Protein AF-A0A538FTX0-F1 (afdb_monomer)

pLDDT: mean 82.35, std 15.28, range [37.5, 95.5]

Secondary structure (DSSP, 8-state):
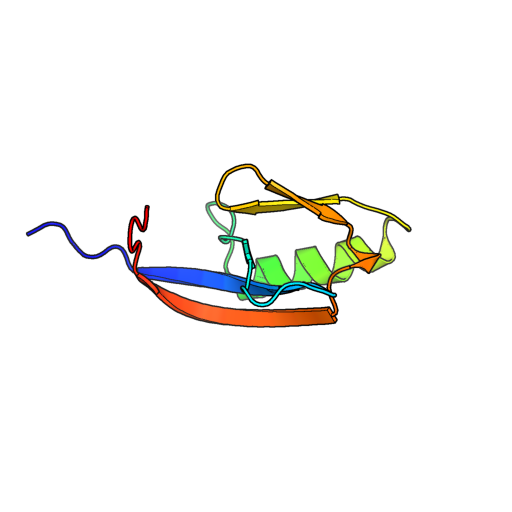-----EEEEEEEEETT-SS-EEEEPPTT--HHHHHHHHHHHHHH-TT-EEE-GGG-EEEGGGEEEEEEEEEEE-----

Sequence (78 aa):
MEAETRYDALELQVIDQERYEYIRAREGVTVDEELVHFLRRTHAYELGWVKVEGEKYIRYERIASVAIKRGLGDDGGS

Foldseek 3Di:
DPPQDWFKWKWWDFAPDPDTWTAGADPPGHRVRVVVVVVVVVVVDDWDWDQTPPRDIDTPVGTPDIDMD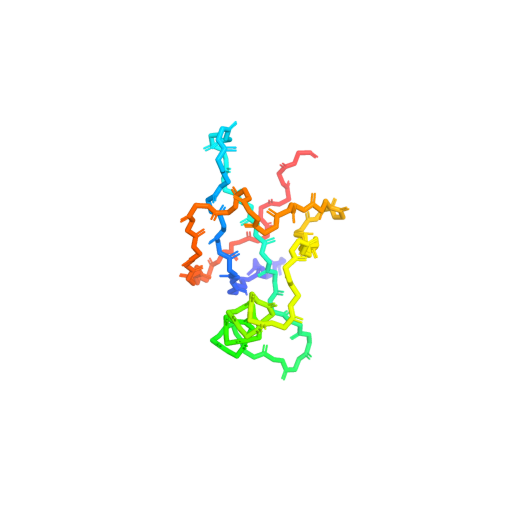GGDTPPVDD

Radius of gyration: 13.07 Å; Cα contacts (8 Å, |Δi|>4): 116; chains: 1; bounding box: 28×29×38 Å

Structure (mmCIF, N/CA/C/O backbone):
data_AF-A0A538FTX0-F1
#
_entry.id   AF-A0A538FTX0-F1
#
loop_
_atom_site.group_PDB
_atom_site.id
_atom_site.type_symbol
_atom_site.label_atom_id
_atom_site.label_alt_id
_atom_site.label_comp_id
_atom_site.label_asym_id
_atom_site.label_entity_id
_atom_site.label_seq_id
_atom_site.pdbx_PDB_ins_code
_atom_site.Cartn_x
_atom_site.Cartn_y
_atom_site.Cartn_z
_atom_site.occupancy
_atom_site.B_iso_or_equiv
_atom_site.auth_seq_id
_atom_site.auth_comp_id
_atom_site.auth_asym_id
_atom_site.auth_atom_id
_atom_site.pdbx_PDB_model_num
ATOM 1 N N . MET A 1 1 ? 1.011 21.165 22.597 1.00 43.06 1 MET A N 1
ATOM 2 C CA . MET A 1 1 ? 1.451 19.780 22.352 1.00 43.06 1 MET A CA 1
ATOM 3 C C . MET A 1 1 ? 0.624 19.291 21.187 1.00 43.06 1 MET A C 1
ATOM 5 O O . MET A 1 1 ? -0.517 18.901 21.395 1.00 43.06 1 MET A O 1
ATOM 9 N N . GLU A 1 2 ? 1.129 19.464 19.969 1.00 47.81 2 GLU A N 1
ATOM 10 C CA . GLU A 1 2 ? 0.520 18.830 18.801 1.00 47.81 2 GLU A CA 1
ATOM 11 C C . GLU A 1 2 ? 0.713 17.329 18.995 1.00 47.81 2 GLU A C 1
ATOM 13 O O . GLU A 1 2 ? 1.838 16.861 19.168 1.00 47.81 2 GLU A O 1
ATOM 18 N N . ALA A 1 3 ? -0.389 16.596 19.141 1.00 53.69 3 ALA A N 1
ATOM 19 C CA . ALA A 1 3 ? -0.322 15.152 19.219 1.00 53.69 3 ALA A CA 1
ATOM 20 C C . ALA A 1 3 ? 0.208 14.670 17.869 1.00 53.69 3 ALA A C 1
ATOM 22 O O . ALA A 1 3 ? -0.455 14.840 16.847 1.00 53.69 3 ALA A O 1
ATOM 23 N N . GLU A 1 4 ? 1.420 14.122 17.884 1.00 60.38 4 GLU A N 1
ATOM 24 C CA . GLU A 1 4 ? 2.027 13.413 16.765 1.00 60.38 4 GLU A CA 1
ATOM 25 C C . GLU A 1 4 ? 1.005 12.369 16.295 1.00 60.38 4 GLU A C 1
ATOM 27 O O . GLU A 1 4 ? 0.749 11.370 16.974 1.00 60.38 4 GLU A O 1
ATOM 32 N N . THR A 1 5 ? 0.291 12.681 15.212 1.00 74.50 5 THR A N 1
ATOM 33 C CA . THR A 1 5 ? -0.863 11.885 14.797 1.00 74.50 5 THR A CA 1
ATOM 34 C C . THR A 1 5 ? -0.315 10.654 14.106 1.00 74.50 5 THR A C 1
ATOM 36 O O . THR A 1 5 ? 0.125 10.710 12.961 1.00 74.50 5 THR A O 1
ATOM 39 N N . ARG A 1 6 ? -0.270 9.549 14.851 1.00 84.12 6 ARG A N 1
ATOM 40 C CA . ARG A 1 6 ? 0.195 8.266 14.338 1.00 84.12 6 ARG A CA 1
ATOM 41 C C . ARG A 1 6 ? -0.909 7.584 13.556 1.00 84.12 6 ARG A C 1
ATOM 43 O O . ARG A 1 6 ? -2.047 7.531 14.021 1.00 84.12 6 ARG A O 1
ATOM 50 N N . TYR A 1 7 ? -0.560 7.028 12.407 1.00 86.62 7 TYR A N 1
ATOM 51 C CA . TYR A 1 7 ? -1.500 6.312 11.558 1.00 86.62 7 TYR A CA 1
ATOM 52 C C . TYR A 1 7 ? -0.904 5.009 11.031 1.00 86.62 7 TYR A C 1
ATOM 54 O O . TYR A 1 7 ? 0.313 4.821 10.969 1.00 86.62 7 TYR A O 1
ATOM 62 N N . ASP A 1 8 ? -1.795 4.099 10.655 1.00 91.62 8 ASP A N 1
ATOM 63 C CA . ASP A 1 8 ? -1.444 2.867 9.964 1.00 91.62 8 ASP A CA 1
ATOM 64 C C . ASP A 1 8 ? -1.687 3.050 8.457 1.00 91.62 8 ASP A C 1
ATOM 66 O O . ASP A 1 8 ? -2.639 3.719 8.043 1.00 91.62 8 ASP A O 1
ATOM 70 N N . ALA A 1 9 ? -0.832 2.459 7.625 1.00 94.50 9 ALA A N 1
ATOM 71 C CA . ALA A 1 9 ? -0.894 2.580 6.172 1.00 94.50 9 ALA A CA 1
ATOM 72 C C . ALA A 1 9 ? -0.465 1.288 5.471 1.00 94.50 9 ALA A C 1
ATOM 74 O O . ALA A 1 9 ? 0.198 0.426 6.052 1.00 94.50 9 ALA A O 1
ATOM 75 N N . LEU A 1 10 ? -0.817 1.174 4.192 1.00 94.88 10 LEU A N 1
ATOM 76 C CA . LEU A 1 10 ? -0.194 0.203 3.300 1.00 94.88 10 LEU A CA 1
ATOM 77 C C . LEU A 1 10 ? 1.095 0.802 2.750 1.00 94.88 10 LEU A C 1
ATOM 79 O O . LEU A 1 10 ? 1.047 1.825 2.077 1.00 94.88 10 LEU A O 1
ATOM 83 N N . GLU A 1 11 ? 2.222 0.163 3.030 1.00 95.44 11 GLU A N 1
ATOM 84 C CA . GLU A 1 11 ? 3.530 0.463 2.454 1.00 95.44 11 GLU A CA 1
ATOM 85 C C . GLU A 1 11 ? 3.665 -0.313 1.139 1.00 95.44 11 GLU A C 1
ATOM 87 O O . GLU A 1 11 ? 3.495 -1.535 1.100 1.00 95.44 11 GLU A O 1
ATOM 92 N N . LEU A 1 12 ? 3.929 0.404 0.052 1.00 94.62 12 LEU A N 1
ATOM 93 C CA . LEU A 1 12 ? 4.089 -0.132 -1.290 1.00 94.62 12 LEU A CA 1
ATOM 94 C C . LEU A 1 12 ? 5.549 -0.027 -1.708 1.00 94.62 12 LEU A C 1
ATOM 96 O O . LEU A 1 12 ? 6.128 1.063 -1.726 1.00 94.62 12 LEU A O 1
ATOM 100 N N . GLN A 1 13 ? 6.115 -1.149 -2.135 1.00 95.50 13 GLN A N 1
ATOM 101 C CA . GLN A 1 13 ? 7.384 -1.156 -2.846 1.00 95.50 13 GLN A CA 1
ATOM 102 C C . GLN A 1 13 ? 7.118 -1.056 -4.346 1.00 95.50 13 GLN A C 1
ATOM 104 O O . GLN A 1 13 ? 6.419 -1.897 -4.916 1.00 95.50 13 GLN A O 1
ATOM 109 N N . VAL A 1 14 ? 7.690 -0.048 -5.001 1.00 93.81 14 VAL A N 1
ATOM 110 C CA . VAL A 1 14 ? 7.493 0.194 -6.435 1.00 93.81 14 VAL A CA 1
ATOM 111 C C . VAL A 1 14 ? 8.750 -0.195 -7.201 1.00 93.81 14 VAL A C 1
ATOM 113 O O . VAL A 1 14 ? 9.858 0.167 -6.816 1.00 93.81 14 VAL A O 1
ATOM 116 N N . ILE A 1 15 ? 8.574 -0.918 -8.306 1.00 93.06 15 ILE A N 1
ATOM 117 C CA . ILE A 1 15 ? 9.661 -1.307 -9.205 1.00 93.06 15 ILE A CA 1
ATOM 118 C C . ILE A 1 15 ? 10.375 -0.044 -9.707 1.00 93.06 15 ILE A C 1
ATOM 120 O O . ILE A 1 15 ? 9.734 0.925 -10.147 1.00 93.06 15 ILE A O 1
ATOM 124 N N . ASP A 1 16 ? 11.705 -0.086 -9.632 1.00 91.19 16 ASP A N 1
ATOM 125 C CA . ASP A 1 16 ? 12.626 0.995 -9.993 1.00 91.19 16 ASP A CA 1
ATOM 126 C C . ASP A 1 16 ? 12.471 2.277 -9.149 1.00 91.19 16 ASP A C 1
ATOM 128 O O . ASP A 1 16 ? 12.779 3.372 -9.621 1.00 91.19 16 ASP A O 1
ATOM 132 N N . GLN A 1 17 ? 11.980 2.175 -7.905 1.00 91.69 17 GLN A N 1
ATOM 133 C CA . GLN A 1 17 ? 11.992 3.278 -6.933 1.00 91.69 17 GLN A CA 1
ATOM 134 C C . GLN A 1 17 ? 12.686 2.855 -5.636 1.00 91.69 17 GLN A C 1
ATOM 136 O O . GLN A 1 17 ? 12.443 1.775 -5.104 1.00 91.69 17 GLN A O 1
ATOM 141 N N . GLU A 1 18 ? 13.542 3.732 -5.111 1.00 86.69 18 GLU A N 1
ATOM 142 C CA . GLU A 1 18 ? 14.246 3.507 -3.839 1.00 86.69 18 GLU A CA 1
ATOM 143 C C . GLU A 1 18 ? 13.365 3.802 -2.617 1.00 86.69 18 GLU A C 1
ATOM 145 O O . GLU A 1 18 ? 13.633 3.316 -1.520 1.00 86.69 18 GLU A O 1
ATOM 150 N N . ARG A 1 19 ? 12.319 4.617 -2.795 1.00 90.75 19 ARG A N 1
ATOM 151 C CA . ARG A 1 19 ? 11.411 5.036 -1.724 1.00 90.75 19 ARG A CA 1
ATOM 152 C C . ARG A 1 19 ? 10.119 4.227 -1.752 1.00 90.75 19 ARG A C 1
ATOM 154 O O . ARG A 1 19 ? 9.624 3.868 -2.819 1.00 90.75 19 ARG A O 1
ATOM 161 N N . TYR A 1 20 ? 9.580 3.986 -0.560 1.00 92.94 20 TYR A N 1
ATOM 162 C CA . TYR A 1 20 ? 8.253 3.411 -0.382 1.00 92.94 20 TYR A CA 1
ATOM 163 C C . TYR A 1 20 ? 7.175 4.469 -0.555 1.00 92.94 20 TYR A C 1
ATOM 165 O O . TYR A 1 20 ? 7.373 5.645 -0.247 1.00 92.94 20 TYR A O 1
ATOM 173 N N . GLU A 1 21 ? 6.023 4.011 -1.013 1.00 93.75 21 GLU A N 1
ATOM 174 C CA . GLU A 1 21 ? 4.825 4.819 -1.181 1.00 93.75 21 GLU A CA 1
ATOM 175 C C . GLU A 1 21 ? 3.765 4.321 -0.213 1.00 93.75 21 GLU A C 1
ATOM 177 O O . GLU A 1 21 ? 3.736 3.134 0.107 1.00 93.75 21 GLU A O 1
ATOM 182 N N . TYR A 1 22 ? 2.887 5.203 0.248 1.00 93.56 22 TYR A N 1
ATOM 183 C CA . TYR A 1 22 ? 1.928 4.847 1.286 1.00 93.56 22 TYR A CA 1
ATOM 184 C C . TYR A 1 22 ? 0.489 5.060 0.827 1.00 93.56 22 TYR A C 1
ATOM 186 O O . TYR A 1 22 ? 0.184 5.967 0.053 1.00 93.56 22 TYR A O 1
ATOM 194 N N . ILE A 1 23 ? -0.413 4.212 1.314 1.00 92.12 23 ILE A N 1
ATOM 195 C CA . ILE A 1 23 ? -1.862 4.394 1.203 1.00 92.12 23 ILE A CA 1
ATOM 196 C C . ILE A 1 23 ? -2.428 4.437 2.620 1.00 92.12 23 ILE A C 1
ATOM 198 O O . ILE A 1 23 ? -2.373 3.431 3.331 1.00 92.12 23 ILE A O 1
ATOM 202 N N . ARG A 1 24 ? -3.013 5.570 3.028 1.00 90.25 24 ARG A N 1
ATOM 203 C CA . ARG A 1 24 ? -3.804 5.618 4.266 1.00 90.25 24 ARG A CA 1
ATOM 204 C C . ARG A 1 24 ? -5.088 4.827 4.098 1.00 90.25 24 ARG A C 1
ATOM 206 O O . ARG A 1 24 ? -5.728 4.879 3.044 1.00 90.25 24 ARG A O 1
ATOM 213 N N . ALA A 1 25 ? -5.486 4.143 5.164 1.00 86.88 25 ALA A N 1
ATOM 214 C CA . ALA A 1 25 ? -6.816 3.56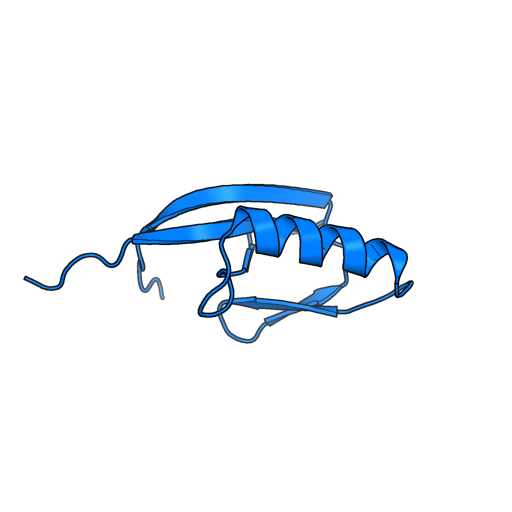8 5.225 1.00 86.88 25 ALA A CA 1
ATOM 215 C C . ALA A 1 25 ? -7.867 4.678 5.054 1.00 86.88 25 ALA A C 1
ATOM 217 O O . ALA A 1 25 ? -7.711 5.796 5.554 1.00 86.88 25 ALA A O 1
ATOM 218 N N . ARG A 1 26 ? -8.924 4.375 4.299 1.00 83.50 26 ARG A N 1
ATOM 219 C CA . ARG A 1 26 ? -10.055 5.292 4.125 1.00 83.50 26 ARG A CA 1
ATOM 220 C C . ARG A 1 26 ? -10.776 5.503 5.458 1.00 83.50 26 ARG A C 1
ATOM 222 O O . ARG A 1 26 ? -10.744 4.639 6.329 1.00 83.50 26 ARG A O 1
ATOM 229 N N . GLU A 1 27 ? -11.445 6.646 5.607 1.00 83.12 27 GLU A N 1
ATOM 230 C CA . GLU A 1 27 ? -12.214 6.943 6.820 1.00 83.12 27 GLU A CA 1
ATOM 231 C C . GLU A 1 27 ? -13.230 5.825 7.107 1.00 83.12 27 GLU A C 1
ATOM 233 O O . GLU A 1 27 ? -13.968 5.398 6.217 1.00 83.12 27 GLU A O 1
ATOM 238 N N . GLY A 1 28 ? -13.230 5.328 8.347 1.00 85.12 28 GLY A N 1
ATOM 239 C CA . GLY A 1 28 ? -14.097 4.229 8.777 1.00 85.12 28 GLY A CA 1
ATOM 240 C C . GLY A 1 28 ? -13.650 2.828 8.342 1.00 85.12 28 GLY A C 1
ATOM 241 O O . GLY A 1 28 ? -14.399 1.881 8.566 1.00 85.12 28 GLY A O 1
ATOM 242 N N . VAL A 1 29 ? -12.461 2.679 7.747 1.00 89.94 29 VAL A N 1
ATOM 243 C CA . VAL A 1 29 ? -11.891 1.396 7.306 1.00 89.94 29 VAL A CA 1
ATOM 244 C C . VAL A 1 29 ? -10.571 1.142 8.034 1.00 89.94 29 VAL A C 1
ATOM 246 O O . VAL A 1 29 ? -9.760 2.052 8.205 1.00 89.94 29 VAL A O 1
ATOM 249 N N . THR A 1 30 ? -10.332 -0.094 8.471 1.00 92.81 30 THR A N 1
ATOM 250 C CA . THR A 1 30 ? -9.035 -0.489 9.045 1.00 92.81 30 THR A CA 1
ATOM 251 C C . THR A 1 30 ? -7.978 -0.704 7.958 1.00 92.81 30 THR A C 1
ATOM 253 O O . THR A 1 30 ? -8.291 -0.988 6.801 1.00 92.81 30 THR A O 1
ATOM 256 N N . VAL A 1 31 ? -6.692 -0.617 8.311 1.00 93.31 31 VAL A N 1
ATOM 257 C CA . VAL A 1 31 ? -5.600 -0.886 7.354 1.00 93.31 31 VAL A CA 1
ATOM 258 C C . VAL A 1 31 ? -5.645 -2.322 6.809 1.00 93.31 31 VAL A C 1
ATOM 260 O O . VAL A 1 31 ? -5.344 -2.553 5.638 1.00 93.31 31 VAL A O 1
ATOM 263 N N . ASP A 1 32 ? -6.089 -3.282 7.624 1.00 93.50 32 ASP A N 1
ATOM 264 C CA . ASP A 1 32 ? -6.272 -4.679 7.227 1.00 93.50 32 ASP A CA 1
ATOM 265 C C . ASP A 1 32 ? -7.393 -4.827 6.176 1.00 93.50 32 ASP A C 1
ATOM 267 O O . ASP A 1 32 ? -7.234 -5.536 5.179 1.00 93.50 32 ASP A O 1
ATOM 271 N N . GLU A 1 33 ? -8.510 -4.113 6.338 1.00 93.25 33 GLU A N 1
ATOM 272 C CA . GLU A 1 33 ? -9.585 -4.066 5.337 1.00 93.25 33 GLU A CA 1
ATOM 273 C C . GLU A 1 33 ? -9.144 -3.355 4.050 1.00 93.25 33 GLU A C 1
ATOM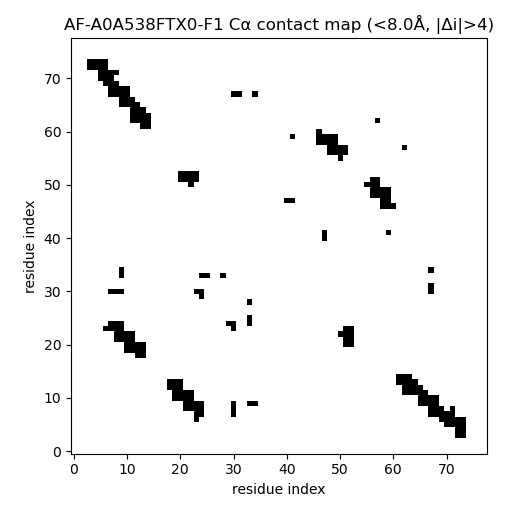 275 O O . GLU A 1 33 ? -9.484 -3.798 2.947 1.00 93.25 33 GLU A O 1
ATOM 280 N N . GLU A 1 34 ? -8.344 -2.288 4.154 1.00 92.25 34 GLU A N 1
ATOM 281 C CA . GLU A 1 34 ? -7.778 -1.620 2.980 1.00 92.25 34 GLU A CA 1
ATOM 282 C C . GLU A 1 34 ? -6.855 -2.563 2.194 1.00 92.25 34 GLU A C 1
ATOM 284 O O . GLU A 1 34 ? -6.934 -2.595 0.964 1.00 92.25 34 GLU A O 1
ATOM 289 N N . LEU A 1 35 ? -6.057 -3.399 2.872 1.00 92.00 35 LEU A N 1
ATOM 290 C CA . LEU A 1 35 ? -5.254 -4.436 2.217 1.00 92.00 35 LEU A CA 1
ATOM 291 C C . LEU A 1 35 ? -6.140 -5.421 1.442 1.00 92.00 35 LEU A C 1
ATOM 293 O O . LEU A 1 35 ? -5.866 -5.725 0.279 1.00 92.00 35 LEU A O 1
ATOM 297 N N . VAL A 1 36 ? -7.237 -5.889 2.044 1.00 90.75 36 VAL A N 1
ATOM 298 C CA . VAL A 1 36 ? -8.192 -6.776 1.360 1.00 90.75 36 VAL A CA 1
ATOM 299 C C . VAL A 1 36 ? -8.783 -6.088 0.126 1.00 90.75 36 VAL A C 1
ATOM 301 O O . VAL A 1 36 ? -8.858 -6.694 -0.945 1.00 90.75 36 VAL A O 1
ATOM 304 N N . HIS A 1 37 ? -9.171 -4.815 0.228 1.00 87.50 37 HIS A N 1
ATOM 305 C CA . HIS A 1 37 ? -9.663 -4.044 -0.916 1.00 87.50 37 HIS A CA 1
ATOM 306 C C . HIS A 1 37 ? -8.611 -3.856 -2.010 1.00 87.50 37 HIS A C 1
ATOM 308 O O . HIS A 1 37 ? -8.952 -3.895 -3.196 1.00 87.50 37 HIS A O 1
ATOM 314 N N . PHE A 1 38 ? -7.353 -3.650 -1.628 1.00 87.75 38 PHE A N 1
ATOM 315 C CA . PHE A 1 38 ? -6.233 -3.518 -2.546 1.00 87.75 38 PHE A CA 1
ATOM 316 C C . PHE A 1 38 ? -6.000 -4.817 -3.327 1.00 87.75 38 PHE A C 1
ATOM 318 O O . PHE A 1 38 ? -5.932 -4.781 -4.554 1.00 87.75 38 PHE A O 1
ATOM 325 N N . LEU A 1 39 ? -5.960 -5.964 -2.641 1.00 84.94 39 LEU A N 1
ATOM 326 C CA . LEU A 1 39 ? -5.748 -7.275 -3.264 1.00 84.94 39 LEU A CA 1
ATOM 327 C C . LEU A 1 39 ? -6.931 -7.696 -4.145 1.00 84.94 39 LEU A C 1
ATOM 329 O O . LEU A 1 39 ? -6.741 -8.238 -5.231 1.00 84.94 39 LEU A O 1
ATOM 333 N N . ARG A 1 40 ? -8.171 -7.402 -3.728 1.00 83.44 40 ARG A N 1
ATOM 334 C CA . ARG A 1 40 ? -9.367 -7.684 -4.542 1.00 83.44 40 ARG A CA 1
ATOM 335 C C . ARG A 1 40 ? -9.422 -6.846 -5.820 1.00 83.44 40 ARG A C 1
ATOM 337 O O . ARG A 1 40 ? -9.942 -7.332 -6.821 1.00 83.44 40 ARG A O 1
ATOM 344 N N . ARG A 1 41 ? -8.883 -5.619 -5.810 1.00 76.12 41 ARG A N 1
ATOM 345 C CA . ARG A 1 41 ? -8.791 -4.761 -7.006 1.00 76.12 41 ARG A CA 1
ATOM 346 C C . ARG A 1 41 ? -7.913 -5.377 -8.094 1.00 76.12 41 ARG A C 1
ATOM 348 O O . ARG A 1 41 ? -8.292 -5.295 -9.259 1.00 76.12 41 ARG A O 1
ATOM 355 N N . THR A 1 42 ? -6.835 -6.066 -7.719 1.00 63.34 42 THR A N 1
ATOM 356 C CA . THR A 1 42 ? -5.969 -6.807 -8.654 1.00 63.34 42 THR A CA 1
ATOM 357 C C . THR A 1 42 ? -6.746 -7.839 -9.472 1.00 63.34 42 THR A C 1
ATOM 359 O O . THR A 1 42 ? -6.461 -8.041 -10.645 1.00 63.34 42 THR A O 1
ATOM 362 N N . HIS A 1 43 ? -7.766 -8.463 -8.878 1.00 60.97 43 HIS A N 1
ATOM 363 C CA . HIS A 1 43 ? -8.594 -9.464 -9.556 1.00 60.97 43 HIS A CA 1
ATOM 364 C C . HIS A 1 43 ? -9.730 -8.869 -10.397 1.00 60.97 43 HIS A C 1
ATOM 366 O O . HIS A 1 43 ? -10.312 -9.580 -11.210 1.00 60.97 43 HIS A O 1
ATOM 372 N N . ALA A 1 44 ? -10.080 -7.597 -10.182 1.00 61.38 44 ALA A N 1
ATOM 373 C CA . ALA A 1 44 ? -11.232 -6.965 -10.820 1.00 61.38 44 ALA A CA 1
ATOM 374 C C . ALA A 1 44 ? -10.874 -6.164 -12.082 1.00 61.38 44 ALA A C 1
ATOM 376 O O . ALA A 1 44 ? -11.747 -5.974 -12.924 1.00 61.38 44 ALA A O 1
ATOM 377 N N . TYR A 1 45 ? -9.627 -5.698 -12.226 1.00 53.28 45 TYR A N 1
ATOM 378 C CA . TYR A 1 45 ? -9.189 -4.897 -13.371 1.00 53.28 45 TYR A CA 1
ATOM 379 C C . TYR A 1 45 ? -7.713 -5.151 -13.695 1.00 53.28 45 TYR A C 1
ATOM 381 O O . TYR A 1 45 ? -6.817 -4.694 -12.983 1.00 53.28 45 TYR A O 1
ATOM 389 N N . GLU A 1 46 ? -7.459 -5.832 -14.812 1.00 52.47 46 GLU A N 1
ATOM 390 C CA . GLU A 1 46 ? -6.146 -5.840 -15.455 1.00 52.47 46 GLU A CA 1
ATOM 391 C C . GLU A 1 46 ? -5.806 -4.387 -15.862 1.00 52.47 46 GLU A C 1
ATOM 393 O O . GLU A 1 46 ? -6.487 -3.804 -16.702 1.00 52.47 46 GLU A O 1
ATOM 398 N N . LEU A 1 47 ? -4.762 -3.802 -15.248 1.00 63.09 47 LEU A N 1
ATOM 399 C CA . LEU A 1 47 ? -4.178 -2.463 -15.514 1.00 63.09 47 LEU A CA 1
ATOM 400 C C . LEU A 1 47 ? -4.784 -1.235 -14.785 1.00 63.09 47 LEU A C 1
ATOM 402 O O . LEU A 1 47 ? -4.839 -0.135 -15.338 1.00 63.09 47 LEU A O 1
ATOM 406 N N . GLY A 1 48 ? -5.186 -1.370 -13.517 1.00 77.88 48 GLY A N 1
ATOM 407 C CA . GLY A 1 48 ? -5.623 -0.228 -12.694 1.00 77.88 48 GLY A CA 1
ATOM 408 C C . GLY A 1 48 ? -4.497 0.698 -12.184 1.00 77.88 48 GLY A C 1
ATOM 409 O O . GLY A 1 48 ? -3.361 0.271 -11.957 1.00 77.88 48 GLY A O 1
ATOM 410 N N . TRP A 1 49 ? -4.838 1.968 -11.933 1.00 86.75 49 TRP A N 1
ATOM 411 C CA . TRP A 1 49 ? -4.019 2.919 -11.166 1.00 86.75 49 TRP A CA 1
ATOM 412 C C . TRP A 1 49 ? -4.447 2.940 -9.691 1.00 86.75 49 TRP A C 1
A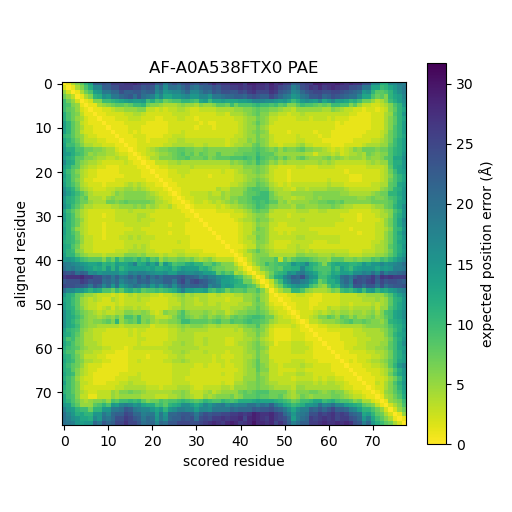TOM 414 O O . TRP A 1 49 ? -5.636 2.890 -9.375 1.00 86.75 49 TRP A O 1
ATOM 424 N N . VAL A 1 50 ? -3.477 3.064 -8.792 1.00 87.75 50 VAL A N 1
ATOM 425 C CA . VAL A 1 50 ? -3.647 3.182 -7.341 1.00 87.75 50 VAL A CA 1
ATOM 426 C C . VAL A 1 50 ? -3.280 4.593 -6.924 1.00 87.75 50 VAL A C 1
ATOM 428 O O . VAL A 1 50 ? -2.179 5.043 -7.229 1.00 87.75 50 VAL A O 1
ATOM 431 N N . LYS A 1 51 ? -4.182 5.281 -6.221 1.00 88.75 51 LYS A N 1
ATOM 432 C CA . LYS A 1 51 ? -3.863 6.557 -5.576 1.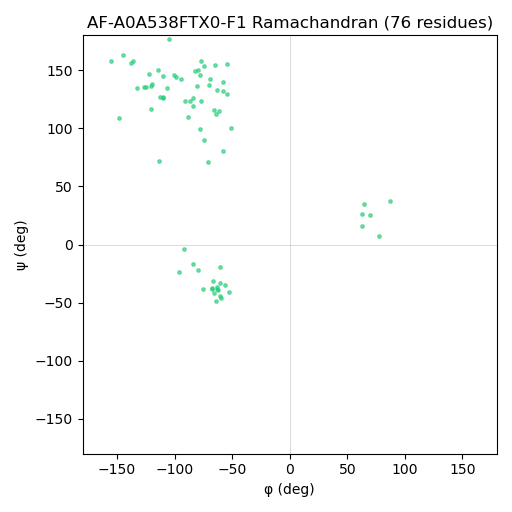00 88.75 51 LYS A CA 1
ATOM 433 C C . LYS A 1 51 ? -3.062 6.282 -4.303 1.00 88.75 51 LYS A C 1
ATOM 435 O O . LYS A 1 51 ? -3.540 5.541 -3.446 1.00 88.75 51 LYS A O 1
ATOM 440 N N . VAL A 1 52 ? -1.882 6.874 -4.202 1.00 90.25 52 VAL A N 1
ATOM 441 C CA . VAL A 1 52 ? -1.051 6.886 -2.991 1.00 90.25 52 VAL A CA 1
ATOM 442 C C . VAL A 1 52 ? -1.133 8.270 -2.338 1.00 90.25 52 VAL A C 1
ATOM 444 O O . VAL A 1 52 ? -1.816 9.169 -2.843 1.00 90.25 52 VAL A O 1
ATOM 447 N N . GLU A 1 53 ? -0.493 8.443 -1.187 1.00 87.50 53 GLU A N 1
ATOM 448 C CA . GLU A 1 53 ? -0.371 9.747 -0.533 1.00 87.50 53 GLU A CA 1
ATOM 449 C C . GLU A 1 53 ? 0.229 10.825 -1.456 1.00 87.50 53 GLU A C 1
ATOM 451 O O . GLU A 1 53 ? 0.916 10.536 -2.435 1.00 87.50 53 GLU A O 1
ATOM 456 N N . GLY A 1 54 ? -0.067 12.098 -1.171 1.00 81.62 54 GLY A N 1
ATOM 457 C CA . GLY A 1 54 ? 0.463 13.223 -1.956 1.00 81.62 54 GLY A CA 1
ATOM 458 C C . GLY A 1 54 ? -0.106 13.341 -3.377 1.00 81.62 54 GLY A C 1
ATOM 459 O O . GLY A 1 54 ? 0.553 13.874 -4.261 1.00 81.62 54 GLY A O 1
ATOM 460 N N . GLU A 1 55 ? -1.316 12.822 -3.613 1.00 81.44 55 GLU A N 1
ATOM 461 C CA . GLU A 1 55 ? -2.028 12.881 -4.906 1.00 81.44 55 GLU A CA 1
ATOM 462 C C . GLU A 1 55 ? -1.340 12.163 -6.081 1.00 81.44 55 GLU A C 1
ATOM 464 O O . GLU A 1 55 ? -1.718 12.342 -7.242 1.00 81.44 55 GLU A O 1
ATOM 469 N N . LYS A 1 56 ? -0.373 11.289 -5.798 1.00 89.88 56 LYS A N 1
ATOM 470 C CA . LYS A 1 56 ? 0.316 10.482 -6.806 1.00 89.88 56 LYS A CA 1
ATOM 471 C C . LYS A 1 56 ? -0.496 9.233 -7.168 1.00 89.88 56 LYS A C 1
ATOM 473 O O . LYS A 1 56 ? -1.227 8.675 -6.349 1.00 89.88 56 LYS A O 1
ATOM 478 N N . TYR A 1 57 ? -0.353 8.779 -8.415 1.00 90.56 57 TYR A N 1
ATOM 479 C CA . TYR A 1 57 ? -0.949 7.535 -8.907 1.00 90.56 57 TYR A CA 1
ATOM 480 C C . TYR A 1 57 ? 0.125 6.574 -9.413 1.00 90.56 57 TYR A C 1
ATOM 482 O O . TYR A 1 57 ? 1.041 6.971 -10.135 1.00 90.56 57 TYR A O 1
ATOM 490 N N . ILE A 1 58 ? -0.007 5.295 -9.066 1.00 90.38 58 ILE A N 1
ATOM 491 C CA . ILE A 1 58 ? 0.943 4.236 -9.422 1.00 90.38 58 ILE A CA 1
ATOM 492 C C . ILE A 1 58 ? 0.195 3.102 -10.104 1.00 90.38 58 ILE A C 1
ATOM 494 O O . ILE A 1 58 ? -0.879 2.703 -9.661 1.00 90.38 58 ILE A O 1
ATOM 498 N N . ARG A 1 59 ? 0.741 2.575 -11.200 1.00 89.31 59 ARG A N 1
ATOM 499 C CA . ARG A 1 59 ? 0.152 1.401 -11.848 1.00 89.31 59 ARG A CA 1
ATOM 500 C C . ARG A 1 59 ? 0.342 0.157 -10.993 1.00 89.31 59 ARG A C 1
ATOM 502 O O . ARG A 1 59 ? 1.452 -0.083 -10.525 1.00 89.31 59 ARG A O 1
ATOM 509 N N . TYR A 1 60 ? -0.701 -0.664 -10.885 1.00 88.25 60 TYR A N 1
ATOM 510 C CA . TYR A 1 60 ? -0.648 -1.930 -10.146 1.00 88.25 60 TYR A CA 1
ATOM 511 C C . TYR A 1 60 ? 0.512 -2.836 -10.584 1.00 88.25 60 TYR A C 1
ATOM 513 O O . TYR A 1 60 ? 1.199 -3.385 -9.733 1.00 88.25 60 TYR A O 1
ATOM 521 N N . GLU A 1 61 ? 0.784 -2.932 -11.892 1.00 87.44 61 GLU A N 1
ATOM 522 C CA . GLU A 1 61 ? 1.870 -3.760 -12.456 1.00 87.44 61 GLU A CA 1
ATOM 523 C C . GLU A 1 61 ? 3.274 -3.365 -11.968 1.00 87.44 61 GLU A C 1
ATOM 525 O O . GLU A 1 61 ? 4.212 -4.151 -12.059 1.00 87.44 61 GLU A O 1
ATOM 530 N N . ARG A 1 62 ? 3.425 -2.142 -11.445 1.00 91.25 62 ARG A N 1
ATOM 531 C CA . ARG A 1 62 ? 4.692 -1.631 -10.919 1.00 91.25 62 ARG A CA 1
ATOM 532 C C . ARG A 1 62 ? 4.864 -1.878 -9.425 1.00 91.25 62 ARG A C 1
ATOM 534 O O . ARG A 1 62 ? 5.903 -1.508 -8.892 1.00 91.25 62 ARG A O 1
ATOM 541 N N . ILE A 1 63 ? 3.870 -2.428 -8.734 1.00 91.81 63 ILE A N 1
ATOM 542 C CA . ILE A 1 63 ? 3.941 -2.666 -7.292 1.00 91.81 63 ILE A CA 1
ATOM 543 C C . ILE A 1 63 ? 4.558 -4.048 -7.076 1.00 91.81 63 ILE A C 1
ATOM 545 O O . ILE A 1 63 ? 3.944 -5.066 -7.383 1.00 91.81 63 ILE A O 1
ATOM 549 N N . ALA A 1 64 ? 5.787 -4.075 -6.564 1.00 92.12 64 ALA A N 1
ATOM 550 C CA . ALA A 1 64 ? 6.528 -5.304 -6.300 1.00 92.12 64 ALA A CA 1
ATOM 551 C C . ALA A 1 64 ? 6.008 -6.025 -5.050 1.00 92.12 64 ALA A C 1
ATOM 553 O O . ALA A 1 64 ? 5.939 -7.252 -5.016 1.00 92.12 64 ALA A O 1
ATOM 554 N N . SER A 1 65 ? 5.646 -5.265 -4.016 1.00 92.56 65 SER A N 1
ATOM 555 C CA . SER A 1 65 ? 5.102 -5.801 -2.771 1.00 92.56 65 SER A CA 1
ATOM 556 C C . SER A 1 65 ? 4.241 -4.765 -2.044 1.00 92.56 65 SER A C 1
ATOM 558 O O . SER A 1 65 ? 4.356 -3.559 -2.280 1.00 92.56 65 SER A O 1
ATOM 560 N N . VAL A 1 66 ? 3.355 -5.257 -1.177 1.00 93.56 66 VAL A N 1
ATOM 561 C CA . VAL A 1 66 ? 2.516 -4.455 -0.279 1.00 93.56 66 VAL A CA 1
ATOM 562 C C . VAL A 1 66 ? 2.590 -5.039 1.130 1.00 93.56 66 VAL A C 1
ATOM 564 O O . VAL A 1 66 ? 2.491 -6.256 1.302 1.00 93.56 66 VAL A O 1
ATOM 567 N N . ALA A 1 67 ? 2.754 -4.180 2.133 1.00 94.62 67 ALA A N 1
ATOM 568 C CA . ALA A 1 67 ? 2.797 -4.559 3.542 1.00 94.62 67 ALA A CA 1
ATOM 569 C C . ALA A 1 67 ? 2.000 -3.575 4.406 1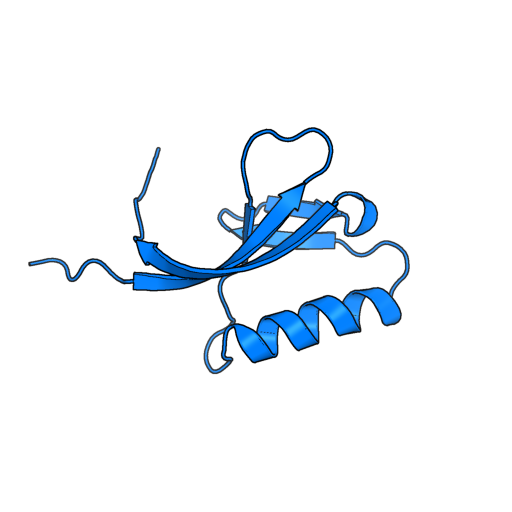.00 94.62 67 ALA A C 1
ATOM 571 O O . ALA A 1 67 ? 1.804 -2.421 4.038 1.00 94.62 67 ALA A O 1
ATOM 572 N N . ILE A 1 68 ? 1.549 -4.023 5.578 1.00 94.31 68 ILE A N 1
ATOM 573 C CA . ILE A 1 68 ? 0.944 -3.133 6.575 1.00 94.31 68 ILE A CA 1
ATOM 574 C C . ILE A 1 68 ? 2.063 -2.491 7.393 1.00 94.31 68 ILE A C 1
ATOM 576 O O . ILE A 1 68 ? 2.871 -3.191 8.007 1.00 94.31 68 ILE A O 1
ATOM 580 N N . LYS A 1 69 ? 2.061 -1.162 7.457 1.00 94.19 69 LYS A N 1
ATOM 581 C CA . LYS A 1 69 ? 2.938 -0.372 8.314 1.00 94.19 69 LYS A CA 1
ATOM 582 C C . LYS A 1 69 ? 2.116 0.316 9.390 1.00 94.19 69 LYS A C 1
ATOM 584 O O . LYS A 1 69 ? 1.140 0.992 9.081 1.00 94.19 69 LYS A O 1
ATOM 589 N N . ARG A 1 70 ? 2.501 0.125 10.654 1.00 90.44 70 ARG A N 1
ATOM 590 C CA . ARG A 1 70 ? 1.766 0.660 11.804 1.00 90.44 70 ARG A CA 1
ATOM 591 C C . ARG A 1 70 ? 2.515 1.781 12.499 1.00 90.44 70 ARG A C 1
ATOM 593 O O . ARG A 1 70 ? 3.739 1.716 12.621 1.00 90.44 70 ARG A O 1
ATOM 600 N N . GLY A 1 71 ? 1.765 2.759 12.995 1.00 87.25 71 GLY A N 1
ATOM 601 C CA . GLY A 1 71 ? 2.293 3.856 13.801 1.00 87.25 71 GLY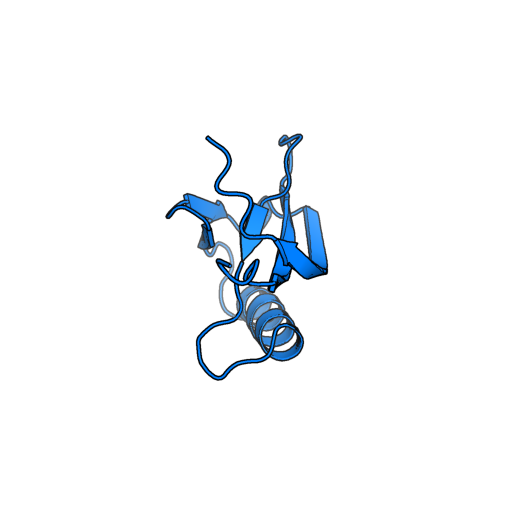 A CA 1
ATOM 602 C C . GLY A 1 71 ? 3.266 4.779 13.064 1.00 87.25 71 GLY A C 1
ATOM 603 O O . GLY A 1 71 ? 4.218 5.255 13.683 1.00 87.25 71 GLY A O 1
ATOM 604 N N . LEU A 1 72 ? 3.047 5.021 11.769 1.00 84.81 72 LEU A N 1
ATOM 605 C CA . LEU A 1 72 ? 3.757 6.063 11.029 1.00 84.81 72 LEU A 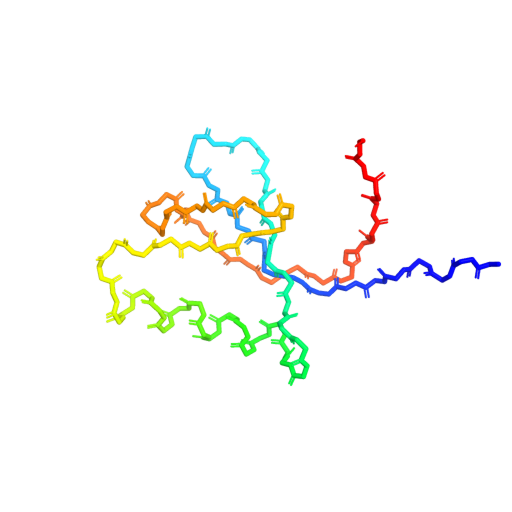CA 1
ATOM 606 C C . LEU A 1 72 ? 3.422 7.427 11.631 1.00 84.81 72 LEU A C 1
ATOM 608 O O . LEU A 1 72 ? 2.256 7.712 11.899 1.00 84.81 72 LEU A O 1
ATOM 612 N N . GLY A 1 73 ? 4.439 8.254 11.860 1.00 79.75 73 GLY A N 1
ATOM 613 C CA . GLY A 1 73 ? 4.235 9.663 12.176 1.00 79.75 73 GLY A CA 1
ATOM 614 C C . GLY A 1 73 ? 3.909 10.439 10.904 1.00 79.75 73 GLY A C 1
ATOM 615 O O . GLY A 1 73 ? 4.434 10.126 9.834 1.00 79.75 73 GLY A O 1
ATOM 616 N N . ASP A 1 74 ? 3.061 11.459 11.020 1.00 66.50 74 ASP A N 1
ATOM 617 C CA . ASP A 1 74 ? 2.958 12.522 10.017 1.00 66.50 74 ASP A CA 1
ATOM 618 C C . ASP A 1 74 ? 4.237 13.373 10.108 1.00 66.50 74 ASP A C 1
ATOM 620 O O . ASP A 1 74 ? 4.253 14.471 10.658 1.00 66.50 74 ASP A O 1
ATOM 624 N N . ASP A 1 75 ? 5.364 12.806 9.676 1.00 53.91 75 ASP A N 1
ATOM 625 C CA . ASP A 1 75 ? 6.562 13.596 9.440 1.00 53.91 75 ASP A CA 1
ATOM 626 C C . ASP A 1 75 ? 6.278 14.344 8.140 1.00 53.91 75 ASP A C 1
ATOM 628 O O . ASP A 1 75 ? 6.438 13.805 7.042 1.00 53.91 75 ASP A O 1
ATOM 632 N N . GLY A 1 76 ? 5.700 15.540 8.278 1.00 44.88 76 GLY A N 1
ATOM 633 C CA . GLY A 1 76 ? 5.519 16.502 7.199 1.00 44.88 76 GLY A CA 1
ATOM 634 C C . GLY A 1 76 ? 6.882 16.836 6.602 1.00 44.88 76 GLY A C 1
ATOM 635 O O . GLY A 1 76 ? 7.517 17.817 6.972 1.00 44.88 76 GLY A O 1
ATOM 636 N N . GLY A 1 77 ? 7.360 15.958 5.729 1.00 38.88 77 GLY A N 1
ATOM 637 C CA . GLY A 1 77 ? 8.734 15.919 5.267 1.00 38.88 77 GLY A CA 1
ATOM 638 C C . GLY A 1 77 ? 8.848 16.267 3.794 1.00 38.88 77 GLY A C 1
ATOM 639 O O . GLY A 1 77 ? 9.145 15.382 2.988 1.00 38.88 77 GLY A O 1
ATOM 640 N N . SER A 1 78 ? 8.643 17.545 3.455 1.00 37.50 78 SER A N 1
ATOM 641 C CA . SER A 1 78 ? 9.519 18.407 2.618 1.00 37.50 78 SER A CA 1
ATOM 642 C C . SER A 1 78 ? 8.801 19.686 2.196 1.00 37.50 78 SER A C 1
ATOM 644 O O . SER A 1 78 ? 7.755 19.578 1.520 1.00 37.50 78 SER A O 1
#

Solvent-accessible surface area (backbone atoms only — not comparable to full-atom values): 4826 Å² total; per-residue (Å²): 130,83,73,79,58,60,42,48,25,39,39,31,39,37,67,98,50,94,59,74,45,43,31,70,41,54,92,97,48,52,48,70,57,43,49,52,55,54,59,52,45,63,79,74,40,91,83,45,73,43,74,35,61,93,84,41,73,44,52,55,91,41,50,76,46,77,45,85,41,74,66,44,64,75,69,86,81,129

Nearest PDB structures (foldseek):
  7rur-assembly1_B  TM=5.136E-01  e=2.201E-01  Mycobacterium tuberculosis
  9e6q-assembly1_AR  TM=3.165E-01  e=5.675E+00  Pyrobaculum calidifontis JCM 11548

Mean predicted aligned error: 6.95 Å